Protein AF-A0A227J4E6-F1 (afdb_monomer)

Secondary structure (DSSP, 8-state):
-HHHH-SSHHHHHHHHHHHHHHTT-S-EEEEEEGGGTSEEEEEE-S----TTTHHHHTSTT--SS--SHHHHHS--SS--SS-HHHHHHTTSEEEEEE--TT-SS-EEEEEE-

Structure (mmCIF, N/CA/C/O backbone):
data_AF-A0A227J4E6-F1
#
_entry.id   AF-A0A227J4E6-F1
#
loop_
_atom_site.group_PDB
_atom_site.id
_atom_site.type_symbol
_atom_site.label_atom_id
_atom_site.label_alt_id
_atom_site.label_comp_id
_atom_site.label_asym_id
_atom_site.label_entity_id
_atom_site.label_seq_id
_atom_site.pdbx_PDB_ins_code
_atom_site.Cartn_x
_atom_site.Cartn_y
_atom_site.Cartn_z
_atom_site.occupancy
_atom_site.B_iso_or_equiv
_atom_site.auth_seq_id
_atom_site.auth_comp_id
_atom_site.auth_asym_id
_atom_site.auth_atom_id
_atom_site.pdbx_PDB_model_num
ATOM 1 N N . ALA A 1 1 ? -5.711 15.997 4.470 1.00 51.00 1 ALA A N 1
ATOM 2 C CA . ALA A 1 1 ? -5.704 14.953 3.425 1.00 51.00 1 ALA A CA 1
ATOM 3 C C . ALA A 1 1 ? -6.517 13.720 3.836 1.00 51.00 1 ALA A C 1
ATOM 5 O O . ALA A 1 1 ? -7.452 13.390 3.122 1.00 51.00 1 ALA A O 1
ATOM 6 N N . ALA A 1 2 ? -6.254 13.084 4.991 1.00 50.81 2 ALA A N 1
ATOM 7 C CA . ALA A 1 2 ? -6.942 11.843 5.397 1.00 50.81 2 ALA A CA 1
ATOM 8 C C . ALA A 1 2 ? -8.488 11.919 5.434 1.00 50.81 2 ALA A C 1
ATOM 10 O O . ALA A 1 2 ? -9.143 10.951 5.065 1.00 50.81 2 ALA A O 1
ATOM 11 N N . GLY A 1 3 ? -9.067 13.071 5.799 1.00 44.81 3 GLY A N 1
ATOM 12 C CA . GLY A 1 3 ? -10.523 13.255 5.895 1.00 44.81 3 GLY A CA 1
ATOM 13 C C . GLY A 1 3 ? -11.299 13.276 4.570 1.00 44.81 3 GLY A C 1
ATOM 14 O O . GLY A 1 3 ? -12.501 13.071 4.605 1.00 44.81 3 GLY A O 1
ATOM 15 N N . GLU A 1 4 ? -10.649 13.485 3.418 1.00 50.22 4 GLU A N 1
ATOM 16 C CA . GLU A 1 4 ? -11.326 13.426 2.103 1.00 50.22 4 GLU A CA 1
ATOM 17 C C . GLU A 1 4 ? -11.127 12.077 1.395 1.00 50.22 4 GLU A C 1
ATOM 19 O O . GLU A 1 4 ? -11.961 11.667 0.593 1.00 50.22 4 GLU A O 1
ATOM 24 N N . VAL A 1 5 ? -10.028 11.372 1.685 1.00 54.66 5 VAL A N 1
ATOM 25 C CA . VAL A 1 5 ? -9.645 10.130 0.986 1.00 54.66 5 VAL A CA 1
ATOM 26 C C . VAL A 1 5 ? -10.058 8.877 1.774 1.00 54.66 5 VAL A C 1
ATOM 28 O O . VAL A 1 5 ? -10.358 7.843 1.182 1.00 54.66 5 VAL A O 1
ATOM 31 N N . VAL A 1 6 ? -10.127 8.952 3.109 1.00 59.25 6 VAL A N 1
ATOM 32 C CA . VAL A 1 6 ? -10.339 7.793 3.994 1.00 59.25 6 VAL A CA 1
ATOM 33 C C . VAL A 1 6 ? -11.521 8.037 4.938 1.00 59.25 6 VAL A C 1
ATOM 35 O O . VAL A 1 6 ? -11.374 8.099 6.152 1.00 59.25 6 VAL A O 1
ATOM 38 N N . GLU A 1 7 ? -12.728 8.186 4.392 1.00 65.62 7 GLU A N 1
ATOM 39 C CA . GLU A 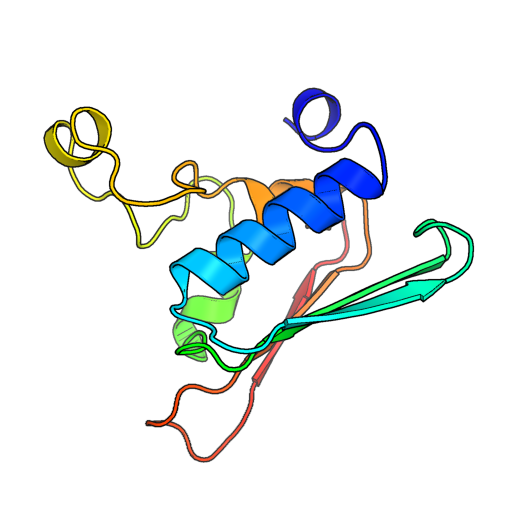1 7 ? -13.946 8.284 5.218 1.00 65.62 7 GLU A CA 1
ATOM 40 C C . GLU A 1 7 ? -14.447 6.915 5.706 1.00 65.62 7 GLU A C 1
ATOM 42 O O . GLU A 1 7 ? -15.075 6.811 6.760 1.00 65.62 7 GLU A O 1
ATOM 47 N N . ARG A 1 8 ? -14.216 5.847 4.929 1.00 83.25 8 ARG A N 1
ATOM 48 C CA . ARG A 1 8 ? -14.760 4.505 5.189 1.00 83.25 8 ARG A CA 1
ATOM 49 C C . ARG A 1 8 ? -13.769 3.406 4.783 1.00 83.25 8 ARG A C 1
ATOM 51 O O . ARG A 1 8 ? -13.015 3.606 3.832 1.00 83.25 8 ARG A O 1
ATOM 58 N N . PRO A 1 9 ? -13.821 2.209 5.405 1.00 86.94 9 PRO A N 1
ATOM 59 C CA . PRO A 1 9 ? -13.008 1.052 5.005 1.00 86.94 9 PRO A CA 1
ATOM 60 C C . PRO A 1 9 ? -13.070 0.723 3.506 1.00 86.94 9 PRO A C 1
ATOM 62 O O . PRO A 1 9 ? -12.073 0.324 2.912 1.00 86.94 9 PRO A O 1
ATOM 65 N N . ALA A 1 10 ? -14.224 0.948 2.871 1.00 89.12 10 ALA A N 1
ATOM 66 C CA . ALA A 1 10 ? -14.397 0.767 1.432 1.00 89.12 10 ALA A CA 1
ATOM 67 C C . ALA A 1 10 ? -13.482 1.678 0.591 1.00 89.12 10 ALA A C 1
ATOM 69 O O . ALA A 1 10 ? -12.981 1.234 -0.438 1.00 89.12 10 ALA A O 1
ATOM 70 N N . SER A 1 11 ? -13.222 2.914 1.034 1.00 88.69 11 SER A N 1
ATOM 71 C CA . SER A 1 11 ? -12.319 3.839 0.339 1.00 88.69 11 SER A CA 1
ATOM 72 C C . SER A 1 11 ? -10.878 3.331 0.366 1.00 88.69 11 SER A C 1
ATOM 74 O O . SER A 1 11 ? -10.204 3.358 -0.656 1.00 88.69 11 SER A O 1
ATOM 76 N N . VAL A 1 12 ? -10.434 2.772 1.500 1.00 90.94 12 VAL A N 1
ATOM 77 C CA . VAL A 1 12 ? -9.112 2.129 1.613 1.00 90.94 12 VAL A CA 1
ATOM 78 C C . VAL A 1 12 ? -8.992 0.980 0.616 1.00 90.94 12 VAL A C 1
ATOM 80 O O . VAL A 1 12 ? -8.009 0.893 -0.111 1.00 90.94 12 VAL A O 1
ATOM 83 N N . ILE A 1 13 ? -10.008 0.116 0.549 1.00 93.38 13 ILE A N 1
ATOM 84 C CA . ILE A 1 13 ? -10.021 -1.016 -0.384 1.00 93.38 13 ILE A CA 1
ATOM 85 C C . ILE A 1 13 ? -9.946 -0.523 -1.831 1.00 93.38 13 ILE A C 1
ATOM 87 O O . ILE A 1 13 ? -9.134 -1.040 -2.590 1.00 93.38 13 ILE A O 1
ATOM 91 N N . LYS A 1 14 ? -10.747 0.484 -2.200 1.00 91.88 14 LYS A N 1
ATOM 92 C CA . LYS A 1 14 ? -10.752 1.069 -3.548 1.00 91.88 14 LYS A CA 1
ATOM 93 C C . LYS A 1 14 ? -9.353 1.535 -3.954 1.00 91.88 14 LYS A C 1
ATOM 95 O O . LYS A 1 14 ? -8.858 1.103 -4.986 1.00 91.88 14 LYS A O 1
ATOM 100 N N . GLU A 1 15 ? -8.686 2.328 -3.117 1.00 91.75 15 GLU A N 1
ATOM 101 C CA . GLU A 1 15 ? -7.344 2.846 -3.420 1.00 91.75 15 GLU A CA 1
ATOM 102 C C . GLU A 1 15 ? -6.281 1.734 -3.512 1.00 91.75 15 GLU A C 1
ATOM 104 O O . GLU A 1 15 ? -5.408 1.764 -4.379 1.00 91.75 15 GLU A O 1
ATOM 109 N N . LEU A 1 16 ? -6.341 0.722 -2.637 1.00 93.31 16 LEU A N 1
ATOM 110 C CA . LEU A 1 16 ? -5.403 -0.405 -2.685 1.00 93.31 16 LEU A CA 1
ATOM 111 C C . LEU A 1 16 ? -5.613 -1.273 -3.933 1.00 93.31 16 LEU A C 1
ATOM 113 O O . LEU A 1 16 ? -4.638 -1.665 -4.567 1.00 93.31 16 LEU A O 1
ATOM 117 N N . VAL A 1 17 ? -6.866 -1.532 -4.313 1.00 94.69 17 VAL A N 1
ATOM 118 C CA . VAL A 1 17 ? -7.202 -2.294 -5.525 1.00 94.69 17 VAL A CA 1
ATOM 119 C C . VAL A 1 17 ? -6.774 -1.544 -6.784 1.00 94.69 17 VAL A C 1
ATOM 121 O O . VAL A 1 17 ? -6.205 -2.155 -7.682 1.00 94.69 17 VAL A O 1
ATOM 124 N N . GLU A 1 18 ? -6.987 -0.230 -6.854 1.00 92.38 18 GLU A N 1
ATOM 125 C CA . GLU A 1 18 ? -6.510 0.584 -7.978 1.00 92.38 18 GLU A CA 1
ATOM 126 C C . GLU A 1 18 ? -4.985 0.550 -8.108 1.00 92.38 18 GLU A C 1
ATOM 128 O O . GLU A 1 18 ? -4.469 0.403 -9.213 1.00 92.38 18 GLU A O 1
ATOM 133 N N . ASN A 1 19 ? -4.252 0.584 -6.991 1.00 91.62 19 ASN A N 1
ATOM 134 C CA . ASN A 1 19 ? -2.798 0.420 -7.016 1.00 91.62 19 ASN A CA 1
ATOM 135 C C . ASN A 1 19 ? -2.364 -0.961 -7.522 1.00 91.62 19 ASN A C 1
ATOM 137 O O . ASN A 1 19 ? -1.386 -1.050 -8.265 1.00 91.62 19 ASN A O 1
ATOM 141 N N . SER A 1 20 ? -3.085 -2.024 -7.159 1.00 94.25 20 SER A N 1
ATOM 142 C CA . SER A 1 20 ? -2.845 -3.363 -7.703 1.00 94.25 20 SER A CA 1
ATOM 143 C C . SER A 1 20 ? -3.152 -3.439 -9.206 1.00 94.25 20 SER A C 1
ATOM 145 O O . SER A 1 20 ? -2.422 -4.079 -9.957 1.00 94.25 20 SER A O 1
ATOM 147 N N . LEU A 1 21 ? -4.195 -2.763 -9.690 1.00 92.75 21 LEU A N 1
ATOM 148 C CA . LEU A 1 21 ? -4.489 -2.698 -11.126 1.00 92.75 21 LEU A CA 1
ATOM 149 C C . LEU A 1 21 ? -3.401 -1.929 -11.888 1.00 92.75 21 LEU A C 1
ATOM 151 O O . LEU A 1 21 ? -2.894 -2.417 -12.896 1.00 92.75 21 LEU A O 1
ATOM 155 N N . ASP A 1 22 ? -2.970 -0.782 -11.363 1.00 89.06 22 ASP A N 1
ATOM 156 C CA . ASP A 1 22 ? -1.883 0.019 -11.938 1.00 89.06 22 ASP A CA 1
ATOM 157 C C . ASP A 1 22 ? -0.527 -0.718 -11.923 1.00 89.06 22 ASP A C 1
ATOM 159 O O . ASP A 1 22 ? 0.378 -0.397 -12.698 1.00 89.06 22 ASP A O 1
ATOM 163 N N . SER A 1 23 ? -0.358 -1.721 -11.054 1.00 90.81 23 SER A N 1
ATOM 164 C CA . SER A 1 23 ? 0.828 -2.585 -11.028 1.00 90.81 23 SER A CA 1
ATOM 165 C C . SER A 1 23 ? 0.780 -3.717 -12.067 1.00 90.81 23 SER A C 1
ATOM 167 O O . SER A 1 23 ? 1.756 -4.463 -12.200 1.00 90.81 23 SER A O 1
ATOM 169 N N . GLY A 1 24 ? -0.316 -3.827 -12.829 1.00 94.56 24 GLY A N 1
ATOM 170 C CA . GLY A 1 24 ? -0.538 -4.854 -13.846 1.00 94.56 24 GLY A CA 1
ATOM 171 C C . GLY A 1 24 ? -1.039 -6.185 -13.282 1.00 94.56 24 GLY A C 1
ATOM 172 O O . GLY A 1 24 ? -0.866 -7.221 -13.927 1.00 94.56 24 GLY A O 1
ATOM 173 N N . ALA A 1 25 ? -1.617 -6.192 -12.077 1.00 97.06 25 ALA A N 1
ATOM 174 C CA . ALA A 1 25 ? -2.123 -7.415 -11.471 1.00 97.06 25 ALA A CA 1
ATOM 175 C C . ALA A 1 25 ? -3.252 -8.049 -12.297 1.00 97.06 25 ALA A C 1
ATOM 177 O O . ALA A 1 25 ? -4.160 -7.385 -12.793 1.00 97.06 25 ALA A O 1
ATOM 178 N N . THR A 1 26 ? -3.221 -9.376 -12.384 1.00 97.81 26 THR A N 1
ATOM 179 C CA . THR A 1 26 ? -4.274 -10.206 -12.999 1.00 97.81 26 THR A CA 1
ATOM 180 C C . THR A 1 26 ? -5.066 -10.997 -11.962 1.00 97.81 26 THR A C 1
ATOM 182 O O . THR A 1 26 ? -6.121 -11.550 -12.269 1.00 97.81 26 THR A O 1
ATOM 185 N N . ARG A 1 27 ? -4.574 -11.045 -10.720 1.00 98.12 27 ARG A N 1
ATOM 186 C CA . ARG A 1 27 ? -5.245 -11.615 -9.556 1.00 98.12 27 ARG A CA 1
ATOM 187 C C . ARG A 1 27 ? -5.027 -10.701 -8.358 1.00 98.12 27 ARG A C 1
ATOM 189 O O . ARG A 1 27 ? -3.894 -10.325 -8.066 1.00 98.12 27 ARG A O 1
ATOM 196 N N . ILE A 1 28 ? -6.118 -10.395 -7.664 1.00 98.12 28 ILE A N 1
ATOM 197 C CA . ILE A 1 28 ? -6.126 -9.586 -6.448 1.00 98.12 28 ILE A CA 1
ATOM 198 C C . ILE A 1 28 ? -6.963 -10.333 -5.407 1.00 98.12 28 ILE A C 1
ATOM 200 O O . ILE A 1 28 ? -8.146 -10.584 -5.628 1.00 98.12 28 ILE A O 1
ATOM 204 N N . ASP A 1 29 ? -6.342 -10.686 -4.287 1.00 98.38 29 ASP A N 1
ATOM 205 C CA . ASP A 1 29 ? -6.972 -11.346 -3.147 1.00 98.38 29 ASP A CA 1
ATOM 206 C C . ASP A 1 29 ? -7.193 -10.316 -2.029 1.00 98.38 29 ASP A C 1
ATOM 208 O O . ASP A 1 29 ? -6.262 -9.607 -1.630 1.00 98.38 29 ASP A O 1
ATOM 212 N N . ILE A 1 30 ? -8.422 -10.231 -1.511 1.00 97.75 30 ILE A N 1
ATOM 213 C CA . ILE A 1 30 ? -8.817 -9.247 -0.494 1.00 97.75 30 ILE A CA 1
ATOM 214 C C . ILE A 1 30 ? -9.358 -9.975 0.739 1.00 97.75 30 ILE A C 1
ATOM 216 O O . ILE A 1 30 ? -10.399 -10.627 0.669 1.00 97.75 30 ILE A O 1
ATOM 220 N N . ASP A 1 31 ? -8.684 -9.807 1.879 1.00 97.94 31 ASP A N 1
ATOM 221 C CA . ASP A 1 31 ? -9.136 -10.309 3.180 1.00 97.94 31 ASP A CA 1
ATOM 222 C C . ASP A 1 31 ? -9.611 -9.140 4.060 1.00 97.94 31 ASP A C 1
ATOM 224 O O . ASP A 1 31 ? -8.896 -8.149 4.244 1.00 97.94 31 ASP A O 1
ATOM 228 N N . ILE A 1 32 ? -10.810 -9.264 4.638 1.00 96.38 32 ILE A N 1
ATOM 229 C CA . ILE A 1 32 ? -11.434 -8.228 5.474 1.00 96.38 32 ILE A CA 1
ATOM 230 C C . ILE A 1 32 ? -11.895 -8.845 6.795 1.00 96.38 32 ILE A C 1
ATOM 232 O O . ILE A 1 32 ? -12.638 -9.825 6.803 1.00 96.38 32 ILE A O 1
ATOM 236 N N . GLU A 1 33 ? -11.539 -8.223 7.921 1.00 96.62 33 GLU A N 1
ATOM 237 C CA . GLU A 1 33 ? -12.059 -8.600 9.240 1.00 96.62 33 GLU A CA 1
ATOM 238 C C . GLU A 1 33 ? -12.842 -7.457 9.891 1.00 96.62 33 GLU A C 1
ATOM 240 O O . GLU A 1 33 ? -12.417 -6.299 9.879 1.00 96.62 33 GLU A O 1
ATOM 245 N N . LYS A 1 34 ? -13.983 -7.793 10.512 1.00 93.94 34 LYS A N 1
ATOM 246 C CA . LYS A 1 34 ? -14.882 -6.840 11.194 1.00 93.94 34 LYS A CA 1
ATOM 247 C C . LYS A 1 34 ? -15.227 -5.615 10.330 1.00 93.94 34 LYS A C 1
ATOM 249 O O . LYS A 1 3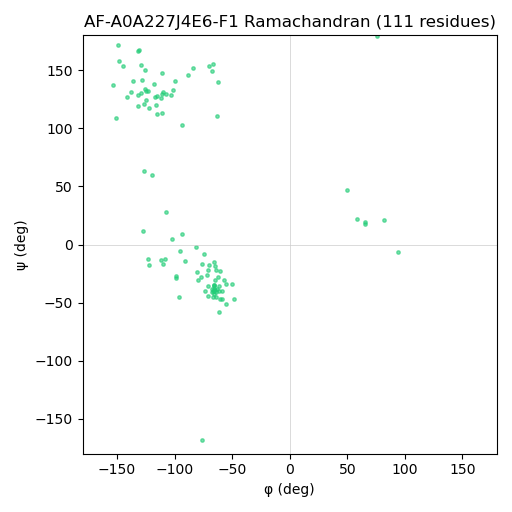4 ? -15.106 -4.478 10.778 1.00 93.94 34 LYS A O 1
ATOM 254 N N . GLY A 1 35 ? -15.593 -5.845 9.068 1.00 89.94 35 GLY A N 1
ATOM 255 C CA . GLY A 1 35 ? -15.934 -4.769 8.127 1.00 89.94 35 GLY A CA 1
ATOM 256 C C . GLY A 1 35 ? -14.765 -3.840 7.771 1.00 89.94 35 GLY A C 1
ATOM 257 O O . GLY A 1 35 ? -14.999 -2.731 7.308 1.00 89.94 35 GLY A O 1
ATOM 258 N N . GLY A 1 36 ? -13.521 -4.267 8.015 1.00 91.12 36 GLY A N 1
ATOM 259 C CA . GLY A 1 36 ? -12.302 -3.505 7.735 1.00 91.12 36 GLY A CA 1
ATOM 260 C C . GLY A 1 36 ? -11.787 -2.690 8.921 1.00 91.12 36 GLY A C 1
ATOM 261 O O . GLY A 1 36 ? -10.683 -2.166 8.859 1.00 91.12 36 GLY A O 1
ATOM 262 N N . ALA A 1 37 ? -12.534 -2.635 10.029 1.00 89.19 37 ALA A N 1
ATOM 263 C CA . ALA A 1 37 ? -12.089 -1.951 11.243 1.00 89.19 37 ALA A CA 1
ATOM 264 C C . ALA A 1 37 ? -10.963 -2.703 11.973 1.00 89.19 37 ALA A C 1
ATOM 266 O O . ALA A 1 37 ? -10.195 -2.092 12.710 1.00 89.19 37 ALA A O 1
ATOM 267 N N . LYS A 1 38 ? -10.880 -4.032 11.801 1.00 92.81 38 LYS A N 1
ATOM 268 C CA . LYS A 1 38 ? -9.808 -4.848 12.391 1.00 92.81 38 LYS A CA 1
ATOM 269 C C . LYS A 1 38 ? -8.666 -5.100 11.410 1.00 92.81 38 LYS A C 1
ATOM 271 O O . LYS A 1 38 ? -7.510 -5.014 11.806 1.00 92.81 38 LYS A O 1
ATOM 276 N N . LEU A 1 39 ? -8.986 -5.461 10.168 1.00 95.38 39 LEU A N 1
ATOM 277 C CA . LEU A 1 39 ? -7.994 -5.781 9.145 1.00 95.38 39 LEU A CA 1
ATOM 278 C C . LEU A 1 39 ? -8.561 -5.514 7.752 1.00 95.38 39 LEU A C 1
ATOM 280 O O . LEU A 1 39 ? -9.686 -5.921 7.452 1.00 95.38 39 LEU A O 1
ATOM 284 N N . ILE A 1 40 ? -7.726 -4.914 6.909 1.00 96.38 40 ILE A N 1
ATOM 285 C CA . ILE A 1 40 ? -7.846 -4.919 5.453 1.00 96.38 40 ILE A CA 1
ATOM 286 C C . ILE A 1 40 ? -6.502 -5.418 4.924 1.00 96.38 40 ILE A C 1
ATOM 288 O O . ILE A 1 40 ? -5.468 -4.822 5.221 1.00 96.38 40 ILE A O 1
ATOM 292 N N . ARG A 1 41 ? -6.502 -6.516 4.169 1.00 97.62 41 ARG A N 1
ATOM 293 C CA . ARG A 1 41 ? -5.313 -7.031 3.483 1.00 97.62 41 ARG A CA 1
ATOM 294 C C . ARG A 1 41 ? -5.625 -7.175 2.004 1.00 97.62 41 ARG A C 1
ATOM 296 O O . ARG A 1 41 ? -6.558 -7.883 1.646 1.00 97.62 41 ARG A O 1
ATOM 303 N N . VAL A 1 42 ? -4.809 -6.543 1.169 1.00 97.75 42 VAL A N 1
ATOM 304 C CA . VAL A 1 42 ? -4.853 -6.683 -0.289 1.00 97.75 42 VAL A CA 1
ATOM 305 C C . VAL A 1 42 ? -3.545 -7.324 -0.731 1.00 97.75 42 VAL A C 1
ATOM 307 O O . VAL A 1 42 ? -2.471 -6.884 -0.324 1.00 97.75 42 VAL A O 1
ATOM 310 N N . ARG A 1 43 ? -3.640 -8.407 -1.501 1.00 98.31 43 ARG A N 1
ATOM 311 C CA . ARG A 1 43 ? -2.501 -9.111 -2.094 1.00 98.31 43 ARG A CA 1
ATOM 312 C C . ARG A 1 43 ? -2.713 -9.190 -3.591 1.00 98.31 43 ARG A C 1
ATOM 314 O O . ARG A 1 43 ? -3.782 -9.599 -4.028 1.00 98.31 43 ARG A O 1
ATOM 321 N N . ASP A 1 44 ? -1.693 -8.853 -4.360 1.00 98.31 44 ASP A N 1
ATOM 322 C CA . ASP A 1 44 ? -1.749 -8.929 -5.812 1.00 98.31 44 ASP A CA 1
ATOM 323 C C . ASP A 1 44 ? -0.532 -9.642 -6.398 1.00 98.31 44 ASP A C 1
ATOM 325 O O . ASP A 1 44 ? 0.449 -9.927 -5.707 1.00 98.31 44 ASP A O 1
ATOM 329 N N . ASN A 1 45 ? -0.640 -9.997 -7.676 1.00 98.06 45 ASN A N 1
ATOM 330 C CA . ASN A 1 45 ? 0.434 -10.599 -8.461 1.00 98.06 45 ASN A CA 1
ATOM 331 C C . ASN A 1 45 ? 1.018 -9.628 -9.499 1.00 98.06 45 ASN A C 1
ATOM 333 O O . ASN A 1 45 ? 1.463 -10.070 -10.560 1.00 98.06 45 ASN A O 1
ATOM 337 N N . GLY A 1 46 ? 0.967 -8.325 -9.230 1.00 97.12 46 GLY A N 1
ATOM 338 C CA . GLY A 1 46 ? 1.540 -7.318 -10.106 1.00 97.12 46 GLY A CA 1
ATOM 339 C C . GLY A 1 46 ? 3.063 -7.240 -10.014 1.00 97.12 46 GLY A C 1
ATOM 340 O O . GLY A 1 46 ? 3.737 -8.094 -9.434 1.00 97.12 46 GLY A O 1
ATOM 341 N N . LYS A 1 47 ? 3.626 -6.181 -10.601 1.00 96.25 47 LYS A N 1
ATOM 342 C CA . LYS A 1 47 ? 5.083 -6.018 -10.764 1.00 96.25 47 LYS A CA 1
ATOM 343 C C . LYS A 1 47 ? 5.884 -5.871 -9.459 1.00 96.25 47 LYS A C 1
ATOM 345 O O . LYS A 1 47 ? 7.096 -6.078 -9.470 1.00 96.25 47 LYS A O 1
ATOM 350 N N . GLY A 1 48 ? 5.223 -5.532 -8.353 1.00 96.00 48 GLY A N 1
ATOM 351 C CA . GLY A 1 48 ? 5.859 -5.253 -7.065 1.00 96.00 48 GLY A CA 1
ATOM 352 C C . GLY A 1 48 ? 6.557 -3.886 -6.992 1.00 96.00 48 GLY A C 1
ATOM 353 O O . GLY A 1 48 ? 6.548 -3.111 -7.945 1.00 96.00 48 GLY A O 1
ATOM 354 N N . ILE A 1 49 ? 7.136 -3.591 -5.828 1.00 95.25 49 ILE A N 1
ATOM 355 C CA . ILE A 1 49 ? 7.855 -2.351 -5.497 1.00 95.25 49 ILE A CA 1
ATOM 356 C C . ILE A 1 49 ? 9.263 -2.729 -5.048 1.00 95.25 49 ILE A C 1
ATOM 358 O O . ILE A 1 49 ? 9.417 -3.639 -4.227 1.00 95.25 49 ILE A O 1
ATOM 362 N N . ALA A 1 50 ? 10.279 -2.054 -5.585 1.00 95.62 50 ALA A N 1
ATOM 363 C CA . ALA A 1 50 ? 11.663 -2.326 -5.226 1.00 95.62 50 ALA A CA 1
ATOM 364 C C . ALA A 1 50 ? 11.957 -1.930 -3.773 1.00 95.62 50 ALA A C 1
ATOM 366 O O . ALA A 1 50 ? 11.356 -1.006 -3.226 1.00 95.62 50 ALA A O 1
ATOM 367 N N . LYS A 1 51 ? 12.885 -2.644 -3.125 1.00 95.12 51 LYS A N 1
ATOM 368 C CA . LYS A 1 51 ? 13.241 -2.432 -1.707 1.00 95.12 51 LYS A CA 1
ATOM 369 C C . LYS A 1 51 ? 13.504 -0.959 -1.368 1.00 95.12 51 LYS A C 1
ATOM 371 O O . LYS A 1 51 ? 13.050 -0.473 -0.336 1.00 95.12 51 LYS A O 1
ATOM 376 N N . ASP A 1 52 ? 14.287 -0.292 -2.200 1.00 92.88 52 ASP A N 1
ATOM 377 C CA . ASP A 1 52 ? 14.714 1.099 -2.066 1.00 92.88 52 ASP A CA 1
ATOM 378 C C . ASP A 1 52 ? 13.576 2.104 -2.303 1.00 92.88 52 ASP A C 1
ATOM 380 O O . ASP A 1 52 ? 13.609 3.208 -1.764 1.00 92.88 52 ASP A O 1
ATOM 384 N N . GLU A 1 53 ? 12.521 1.695 -3.006 1.00 90.75 53 GLU A N 1
ATOM 385 C CA . GLU A 1 53 ? 11.321 2.499 -3.246 1.00 90.75 53 GLU A CA 1
ATOM 386 C C . GLU A 1 53 ? 10.231 2.298 -2.183 1.00 90.75 53 GLU A C 1
ATOM 388 O O . GLU A 1 53 ? 9.306 3.104 -2.098 1.00 90.75 53 GLU A O 1
ATOM 393 N N . LEU A 1 54 ? 10.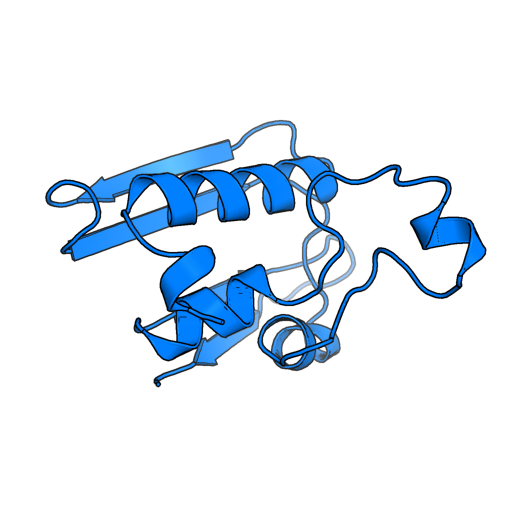316 1.262 -1.337 1.00 89.94 54 LEU A N 1
ATOM 394 C CA . LEU A 1 54 ? 9.280 0.977 -0.332 1.00 89.94 54 LEU A CA 1
ATOM 395 C C . LEU A 1 54 ? 9.061 2.142 0.643 1.00 89.94 54 LEU A C 1
ATOM 397 O O . LEU A 1 54 ? 7.922 2.444 0.993 1.00 89.94 54 LEU A O 1
ATOM 401 N N . GLY A 1 55 ? 10.134 2.812 1.073 1.00 86.38 55 GLY A N 1
ATOM 402 C CA . GLY A 1 55 ? 10.024 3.998 1.930 1.00 86.38 55 GLY A CA 1
ATOM 403 C C . GLY A 1 55 ? 9.389 5.186 1.201 1.00 86.38 55 GLY A C 1
ATOM 404 O O . GLY A 1 55 ? 8.568 5.909 1.768 1.00 86.38 55 GLY A O 1
ATOM 405 N N . LEU A 1 56 ? 9.719 5.349 -0.082 1.00 86.19 56 LEU A N 1
ATOM 406 C CA . LEU A 1 56 ? 9.151 6.388 -0.933 1.00 86.19 56 LEU A CA 1
ATOM 407 C C . LEU A 1 56 ? 7.651 6.158 -1.172 1.00 86.19 56 LEU A C 1
ATOM 409 O O . LEU A 1 56 ? 6.876 7.101 -1.077 1.00 86.19 56 LEU A O 1
ATOM 413 N N . ALA A 1 57 ? 7.221 4.911 -1.377 1.00 85.94 57 ALA A N 1
ATOM 414 C CA . ALA A 1 57 ? 5.812 4.550 -1.555 1.00 85.94 57 ALA A CA 1
ATOM 415 C C . ALA A 1 57 ? 4.925 4.902 -0.343 1.00 85.94 57 ALA A C 1
ATOM 417 O O . ALA A 1 57 ? 3.715 5.055 -0.492 1.00 85.94 57 ALA A O 1
ATOM 418 N N . LEU A 1 58 ? 5.512 5.035 0.852 1.00 84.75 58 LEU A N 1
ATOM 419 C CA . LEU A 1 58 ? 4.819 5.470 2.072 1.00 84.75 58 LEU A CA 1
ATOM 420 C C . LEU A 1 58 ? 4.949 6.978 2.345 1.00 84.75 58 LEU A C 1
ATOM 422 O O . LEU A 1 58 ? 4.331 7.488 3.281 1.00 84.75 58 LEU A O 1
ATOM 426 N N . SER A 1 59 ? 5.745 7.693 1.551 1.00 78.88 59 SER A N 1
ATOM 427 C CA . SER A 1 59 ? 5.966 9.132 1.689 1.00 78.88 59 SER A CA 1
ATOM 428 C C . SER A 1 59 ? 4.870 9.930 0.983 1.00 78.88 59 SER A C 1
ATOM 430 O O . SER A 1 59 ? 4.276 9.476 0.008 1.00 78.88 59 SER A O 1
ATOM 432 N N . ARG A 1 60 ? 4.596 11.145 1.469 1.00 76.00 60 ARG A N 1
ATOM 433 C CA . ARG A 1 60 ? 3.670 12.066 0.789 1.00 76.00 60 ARG A CA 1
ATOM 434 C C . ARG A 1 60 ? 4.278 12.590 -0.508 1.00 76.00 60 ARG A C 1
ATOM 436 O O . ARG A 1 60 ? 5.498 12.721 -0.602 1.00 76.00 60 ARG A O 1
ATOM 443 N N . HIS A 1 61 ? 3.420 12.953 -1.459 1.00 66.75 61 HIS A N 1
ATOM 444 C CA . HIS A 1 61 ? 3.785 13.561 -2.742 1.00 66.75 61 HIS A CA 1
ATOM 445 C C . HIS A 1 61 ? 4.739 12.714 -3.599 1.00 66.75 61 HIS A C 1
ATOM 447 O O . HIS A 1 61 ? 5.417 13.239 -4.480 1.00 66.75 61 HIS A O 1
ATOM 453 N N . ALA A 1 62 ? 4.791 11.405 -3.355 1.00 65.50 62 ALA A N 1
ATOM 454 C CA . ALA A 1 62 ? 5.666 10.491 -4.065 1.00 65.50 62 ALA A CA 1
ATOM 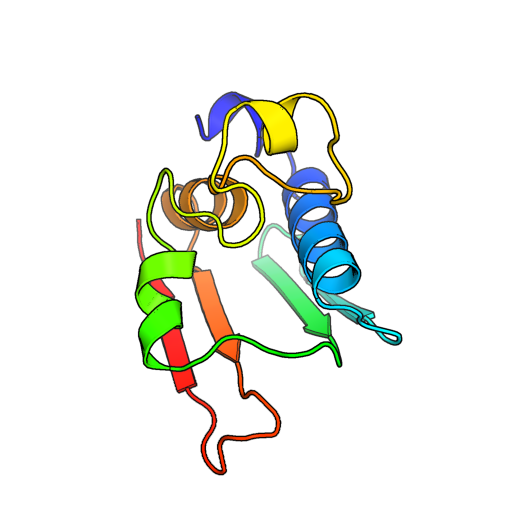455 C C . ALA A 1 62 ? 4.844 9.558 -4.961 1.00 65.50 62 ALA A C 1
ATOM 457 O O . ALA A 1 62 ? 4.071 8.727 -4.488 1.00 65.50 62 ALA A O 1
ATOM 458 N N . THR A 1 63 ? 5.000 9.701 -6.278 1.00 66.56 63 THR A N 1
ATOM 459 C CA . THR A 1 63 ? 4.338 8.856 -7.279 1.00 66.56 63 THR A CA 1
ATOM 460 C C . THR A 1 63 ? 5.326 8.461 -8.369 1.00 66.56 63 THR A C 1
ATOM 462 O O . THR A 1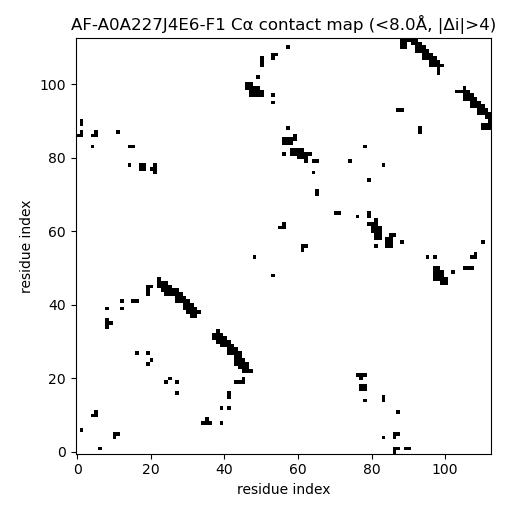 63 ? 6.138 9.273 -8.803 1.00 66.56 63 THR A O 1
ATOM 465 N N . SER A 1 64 ? 5.252 7.214 -8.830 1.00 71.25 64 SER A N 1
ATOM 466 C CA . SER A 1 64 ? 6.011 6.715 -9.986 1.00 71.25 64 SER A CA 1
ATOM 467 C C . SER A 1 64 ? 5.222 6.806 -11.298 1.00 71.25 64 SER A C 1
ATOM 469 O O . SER A 1 64 ? 5.619 6.217 -12.299 1.00 71.25 64 SER A O 1
ATOM 471 N N . LYS A 1 65 ? 4.060 7.477 -11.282 1.00 68.25 65 LYS A N 1
ATOM 472 C CA . LYS A 1 65 ? 3.071 7.437 -12.372 1.00 68.25 65 LYS A CA 1
ATOM 473 C C . LYS A 1 65 ? 2.916 8.758 -13.132 1.00 68.25 65 LYS A C 1
ATOM 475 O O . LYS A 1 65 ? 2.300 8.759 -14.188 1.00 68.25 65 LYS A O 1
ATOM 480 N N . ILE A 1 66 ? 3.443 9.861 -12.599 1.00 65.88 66 ILE A N 1
ATOM 481 C CA . ILE A 1 66 ? 3.439 11.191 -13.226 1.00 65.88 66 ILE A CA 1
ATOM 482 C C . ILE A 1 66 ? 4.786 11.843 -12.921 1.00 65.88 66 ILE A C 1
ATOM 484 O O . ILE A 1 66 ? 5.170 11.931 -11.754 1.00 65.88 66 ILE A O 1
ATOM 488 N N . HIS A 1 67 ? 5.482 12.315 -13.953 1.00 65.69 67 HIS A N 1
ATOM 489 C CA . HIS A 1 67 ? 6.755 13.026 -13.812 1.00 65.69 67 HIS A CA 1
ATOM 490 C C . HIS A 1 67 ? 6.715 14.434 -14.421 1.00 65.69 67 HIS A C 1
ATOM 492 O O . HIS A 1 67 ? 7.551 15.270 -14.079 1.00 65.69 67 HIS A O 1
ATOM 498 N N . THR A 1 68 ? 5.738 14.714 -15.288 1.00 67.69 68 THR A N 1
ATOM 499 C CA . THR A 1 68 ? 5.600 15.977 -16.022 1.00 67.69 68 THR A CA 1
ATOM 500 C C . THR A 1 68 ? 4.180 16.549 -15.935 1.00 67.69 68 THR A C 1
ATOM 502 O O . THR A 1 68 ? 3.249 15.877 -15.494 1.00 67.69 68 THR A O 1
ATOM 505 N N . LEU A 1 69 ? 4.008 17.816 -16.334 1.00 64.69 69 LEU A N 1
ATOM 506 C CA . LEU A 1 69 ? 2.684 18.446 -16.413 1.00 64.69 69 LEU A CA 1
ATOM 507 C C . LEU A 1 69 ? 1.809 17.777 -17.488 1.00 64.69 69 LEU A C 1
ATOM 509 O O . LEU A 1 69 ? 0.618 17.589 -17.273 1.00 64.69 69 LEU A O 1
ATOM 513 N N . ASP A 1 70 ? 2.419 17.349 -18.594 1.00 67.62 70 ASP A N 1
ATOM 514 C CA . ASP A 1 70 ? 1.731 16.672 -19.698 1.00 67.62 70 ASP A CA 1
ATOM 515 C C . ASP A 1 70 ? 1.184 15.295 -19.266 1.00 67.62 70 ASP A C 1
ATOM 517 O O . ASP A 1 70 ? 0.080 14.912 -19.654 1.00 67.62 70 ASP A O 1
ATOM 521 N N . ASP A 1 71 ? 1.888 14.581 -18.376 1.00 63.16 71 ASP A N 1
ATOM 522 C CA . ASP A 1 71 ? 1.399 13.326 -17.773 1.00 63.16 71 ASP A CA 1
ATOM 523 C C . ASP A 1 71 ? 0.121 13.539 -16.933 1.00 63.16 71 ASP A C 1
ATOM 525 O O . ASP A 1 71 ? -0.696 12.626 -16.787 1.00 63.16 71 ASP A O 1
ATOM 529 N N . LEU A 1 72 ? -0.070 14.744 -16.373 1.00 60.12 72 LEU A N 1
ATOM 530 C CA . LEU A 1 72 ? -1.277 15.112 -15.626 1.00 60.12 72 LEU A CA 1
ATOM 531 C C . LEU A 1 72 ? -2.460 15.415 -16.554 1.00 60.12 72 LEU A C 1
ATOM 533 O O . LEU A 1 72 ? -3.609 15.214 -16.163 1.00 60.12 72 LEU A O 1
ATOM 537 N N . GLU A 1 73 ? -2.194 15.876 -17.775 1.00 60.50 73 GLU A N 1
ATOM 538 C CA . GLU A 1 73 ? -3.218 16.123 -18.795 1.00 60.50 73 GLU A CA 1
ATOM 539 C C . GLU A 1 73 ? -3.639 14.827 -19.516 1.00 60.50 73 GLU A C 1
ATOM 541 O O . GLU A 1 73 ? -4.773 14.725 -19.988 1.00 60.50 73 GLU A O 1
ATOM 546 N N . ALA A 1 74 ? -2.773 13.804 -19.528 1.00 62.84 74 ALA A N 1
ATOM 547 C CA . ALA A 1 74 ? -2.998 12.495 -20.147 1.00 62.84 74 ALA A CA 1
ATOM 548 C C . ALA A 1 74 ? -2.935 11.334 -19.132 1.00 62.84 74 ALA A C 1
ATOM 550 O O . ALA A 1 74 ? -2.132 10.409 -19.260 1.00 62.84 74 ALA A O 1
ATOM 551 N N . ILE A 1 75 ? -3.801 11.356 -18.115 1.00 62.78 75 ILE A N 1
ATOM 552 C CA . ILE A 1 75 ? -3.785 10.359 -17.033 1.00 62.78 75 ILE A CA 1
ATOM 553 C C . ILE A 1 75 ? -4.085 8.947 -17.569 1.00 62.78 75 ILE A C 1
ATOM 555 O O . ILE A 1 75 ? -5.217 8.626 -17.931 1.00 62.78 75 ILE A O 1
ATOM 559 N N . MET A 1 76 ? -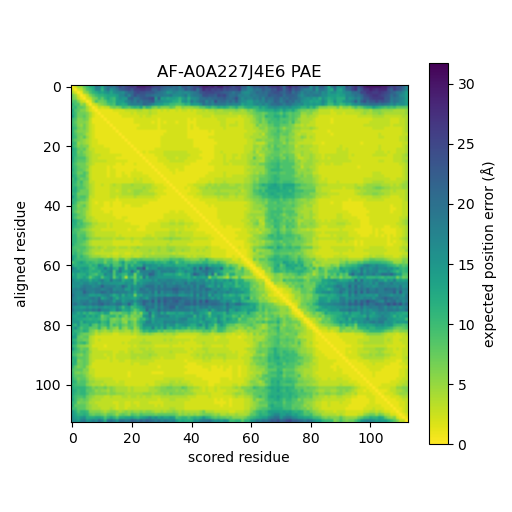3.068 8.079 -17.558 1.00 68.19 76 MET A N 1
ATOM 560 C CA . MET A 1 76 ? -3.162 6.666 -17.967 1.00 68.19 76 MET A CA 1
ATOM 561 C C . MET A 1 76 ? -3.235 5.673 -16.790 1.00 68.19 76 MET A C 1
ATOM 563 O O . MET A 1 76 ? -3.212 4.465 -17.013 1.00 68.19 76 MET A O 1
ATOM 567 N N . SER A 1 77 ? -3.303 6.156 -15.545 1.00 67.88 77 SER A N 1
ATOM 568 C CA . SER A 1 77 ? -3.352 5.325 -14.329 1.00 67.88 77 SER A CA 1
ATOM 569 C C . SER A 1 77 ? -4.498 5.733 -13.406 1.00 67.88 77 SER A C 1
ATOM 571 O O . SER A 1 77 ? -4.949 6.878 -13.436 1.00 67.88 77 SER A O 1
ATOM 573 N N . LEU A 1 78 ? -4.984 4.802 -12.584 1.00 66.06 78 LEU A N 1
ATOM 574 C CA . LEU A 1 78 ? -6.131 5.031 -11.702 1.00 66.06 78 LEU A CA 1
ATOM 575 C C . LEU A 1 78 ? -5.767 5.929 -10.511 1.00 66.06 78 LEU A C 1
ATOM 577 O O . LEU A 1 78 ? -6.527 6.831 -10.157 1.00 66.06 78 LEU A O 1
ATOM 581 N N . GLY A 1 79 ? -4.581 5.741 -9.929 1.00 66.38 79 GLY A N 1
ATOM 582 C CA . GLY A 1 79 ? -4.088 6.586 -8.840 1.00 66.38 79 GLY A CA 1
ATOM 583 C C . GLY A 1 79 ? -2.840 7.359 -9.239 1.00 66.38 79 GLY A C 1
ATOM 584 O O . GLY A 1 79 ? -1.824 6.737 -9.486 1.00 66.38 79 GLY A O 1
ATOM 585 N N . PHE A 1 80 ? -2.851 8.692 -9.210 1.00 62.88 80 PHE A N 1
ATOM 586 C CA . PHE A 1 80 ? -1.710 9.504 -9.670 1.00 62.88 80 PHE A CA 1
ATOM 587 C C . PHE A 1 80 ? -1.145 10.481 -8.633 1.00 62.88 80 PHE A C 1
ATOM 589 O O . PHE A 1 80 ? -0.054 11.014 -8.809 1.00 62.88 80 PHE A O 1
ATOM 596 N N . ARG A 1 81 ? -1.862 10.705 -7.528 1.00 66.31 81 ARG A N 1
ATOM 597 C CA . ARG A 1 81 ? -1.530 11.759 -6.555 1.00 66.31 81 ARG A CA 1
ATOM 598 C C . ARG A 1 81 ? -0.347 11.431 -5.640 1.00 66.31 81 ARG A C 1
ATOM 600 O O . ARG A 1 81 ? 0.162 12.334 -4.994 1.00 66.31 81 ARG A O 1
ATOM 607 N N . GLY A 1 82 ? 0.057 10.162 -5.534 1.00 72.31 82 GLY A N 1
ATOM 608 C CA . GLY A 1 82 ? 1.099 9.751 -4.580 1.00 72.31 82 GLY A CA 1
ATOM 609 C C . GLY A 1 82 ? 0.699 9.917 -3.106 1.00 72.31 82 GLY A C 1
ATOM 610 O O . GLY A 1 82 ? 1.554 9.992 -2.235 1.00 72.31 82 GLY A O 1
ATOM 611 N N . GLU A 1 83 ? -0.605 10.009 -2.820 1.00 80.25 83 GLU A N 1
ATOM 612 C CA . GLU A 1 83 ? -1.123 10.326 -1.479 1.00 80.25 83 GLU A CA 1
ATOM 613 C C . GLU A 1 83 ? -1.823 9.154 -0.790 1.00 80.25 83 GLU A C 1
ATOM 615 O O . GLU A 1 83 ? -2.044 9.214 0.418 1.00 80.25 83 GLU A O 1
ATOM 620 N N . ALA A 1 84 ? -2.215 8.108 -1.524 1.00 84.94 84 ALA A N 1
ATOM 621 C CA . ALA A 1 84 ? -3.096 7.065 -0.999 1.00 84.94 84 ALA A CA 1
ATOM 622 C C . ALA A 1 84 ? -2.468 6.329 0.194 1.00 84.94 84 ALA A C 1
ATOM 624 O O . ALA A 1 84 ? -3.012 6.357 1.297 1.00 84.94 84 ALA A O 1
ATOM 625 N N . LEU A 1 85 ? -1.292 5.724 -0.002 1.00 87.81 85 LEU A N 1
ATOM 626 C CA . LEU A 1 85 ? -0.613 4.953 1.042 1.00 87.81 85 LEU A CA 1
ATOM 627 C C . LEU A 1 85 ? -0.203 5.830 2.230 1.00 87.81 85 LEU A C 1
ATOM 629 O O . LEU A 1 85 ? -0.424 5.428 3.369 1.00 87.81 85 LEU A O 1
ATOM 633 N N . ALA A 1 86 ? 0.300 7.041 1.975 1.00 86.81 86 ALA A N 1
ATOM 634 C CA . ALA A 1 86 ? 0.659 8.001 3.020 1.00 86.81 86 ALA A CA 1
ATOM 635 C C . ALA A 1 86 ? -0.563 8.506 3.818 1.00 86.81 86 ALA A C 1
ATOM 637 O O . ALA A 1 86 ? -0.486 8.743 5.025 1.00 86.81 86 ALA A O 1
ATOM 638 N N . SER A 1 87 ? -1.717 8.670 3.164 1.00 86.31 87 SER A N 1
ATOM 639 C CA . SER A 1 87 ? -2.966 9.053 3.833 1.00 86.31 87 SER A CA 1
ATOM 640 C C . SER A 1 87 ? -3.504 7.911 4.687 1.00 86.31 87 SER A C 1
ATOM 642 O O . SER A 1 87 ? -3.881 8.139 5.835 1.00 86.31 87 SER A O 1
ATOM 644 N N . ILE A 1 88 ? -3.493 6.683 4.161 1.00 88.81 88 ILE A N 1
ATOM 645 C CA . ILE A 1 88 ? -3.928 5.487 4.891 1.00 88.81 88 ILE A CA 1
ATOM 646 C C . ILE A 1 88 ? -3.011 5.231 6.093 1.00 88.81 88 ILE A C 1
ATOM 648 O O . ILE A 1 88 ? -3.509 4.980 7.192 1.00 88.81 88 ILE A O 1
ATOM 652 N N . SER A 1 89 ? -1.689 5.329 5.929 1.00 89.25 89 SER A N 1
ATOM 653 C CA . SER A 1 89 ? -0.739 5.096 7.023 1.00 89.25 89 SER A CA 1
ATOM 654 C C . SER A 1 89 ? -0.861 6.127 8.146 1.00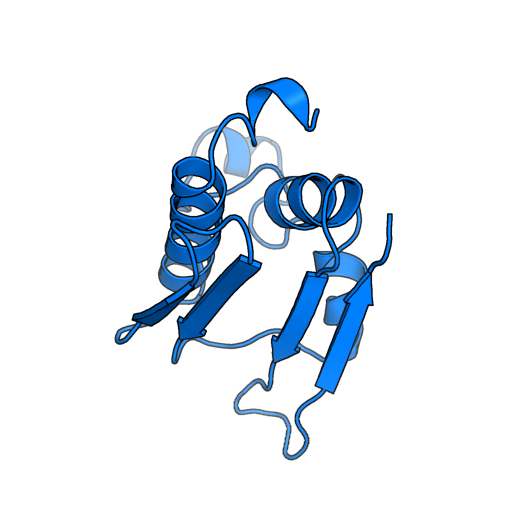 89.25 89 SER A C 1
ATOM 656 O O . SER A 1 89 ? -0.698 5.778 9.307 1.00 89.25 89 SER A O 1
ATOM 658 N N . SER A 1 90 ? -1.251 7.370 7.844 1.00 87.75 90 SER A N 1
ATOM 659 C CA . SER A 1 90 ? -1.430 8.411 8.870 1.00 87.75 90 SER A CA 1
ATOM 660 C C . SER A 1 90 ? -2.567 8.151 9.871 1.00 87.75 90 SER A C 1
ATOM 662 O O . SER A 1 90 ? -2.636 8.811 10.905 1.00 87.75 90 SER A O 1
ATOM 664 N N . VAL A 1 91 ? -3.472 7.214 9.568 1.00 88.12 91 VAL A N 1
ATOM 665 C CA . VAL A 1 91 ? -4.635 6.866 10.407 1.00 88.12 91 VAL A CA 1
ATOM 666 C C . VAL A 1 91 ? -4.729 5.364 10.695 1.00 88.12 91 VAL A C 1
ATOM 668 O O . VAL A 1 91 ? -5.759 4.881 11.166 1.00 88.12 91 VAL A O 1
ATOM 671 N N . SER A 1 92 ? -3.679 4.598 10.394 1.00 89.31 92 SER A N 1
ATOM 672 C CA . SER A 1 92 ? -3.661 3.147 10.587 1.00 89.31 92 SER A CA 1
ATOM 673 C C . SER A 1 92 ? -2.256 2.632 10.899 1.00 89.31 92 SER A C 1
ATOM 675 O O . SER A 1 92 ? -1.271 3.355 10.817 1.00 89.31 92 SER A O 1
ATOM 677 N N . ARG A 1 93 ? -2.157 1.353 11.266 1.00 92.94 93 ARG A N 1
ATOM 678 C CA . ARG A 1 93 ? -0.878 0.635 11.270 1.00 92.94 93 ARG A CA 1
ATOM 679 C C . ARG A 1 93 ? -0.751 -0.072 9.934 1.00 92.94 93 ARG A C 1
ATOM 681 O O . ARG A 1 93 ? -1.410 -1.090 9.716 1.00 92.94 93 ARG A O 1
ATOM 688 N N . LEU A 1 94 ? 0.053 0.486 9.037 1.00 93.75 94 LEU A N 1
ATOM 689 C CA . LEU A 1 94 ? 0.196 -0.022 7.680 1.00 93.75 94 LEU A CA 1
ATOM 690 C C . LEU A 1 94 ? 1.487 -0.828 7.548 1.00 93.75 94 LEU A C 1
ATOM 692 O O . LEU A 1 94 ? 2.562 -0.392 7.954 1.00 93.75 94 LEU A O 1
ATOM 696 N N . THR A 1 95 ? 1.371 -2.009 6.942 1.00 96.06 95 THR A N 1
ATOM 697 C CA . THR A 1 95 ? 2.503 -2.824 6.488 1.00 96.06 95 THR A CA 1
ATOM 698 C C . THR A 1 95 ? 2.427 -2.969 4.976 1.00 96.06 95 THR A C 1
ATOM 700 O O . THR A 1 95 ? 1.398 -3.396 4.454 1.00 96.06 95 THR A O 1
ATOM 703 N N . LEU A 1 96 ? 3.516 -2.641 4.287 1.00 96.06 96 LEU A N 1
ATOM 704 C CA . LEU A 1 96 ? 3.677 -2.827 2.851 1.00 96.06 96 LEU A CA 1
ATOM 705 C C . LEU A 1 96 ? 4.785 -3.848 2.609 1.00 96.06 96 LEU A C 1
ATOM 707 O O . LEU A 1 96 ? 5.952 -3.561 2.861 1.00 96.06 96 LEU A O 1
ATOM 711 N N . THR A 1 97 ? 4.424 -5.022 2.099 1.00 97.75 97 THR A N 1
ATOM 712 C CA . THR A 1 97 ? 5.374 -6.076 1.723 1.00 97.75 97 THR A CA 1
ATOM 713 C C . THR A 1 97 ? 5.385 -6.226 0.212 1.00 97.75 97 THR A C 1
ATOM 715 O O . THR A 1 97 ? 4.326 -6.369 -0.398 1.00 97.75 97 THR A O 1
ATOM 718 N N . SER A 1 98 ? 6.566 -6.221 -0.404 1.00 97.75 98 SER A N 1
ATOM 719 C CA . SER A 1 98 ? 6.681 -6.400 -1.849 1.00 97.75 98 SER A CA 1
ATOM 720 C C . SER A 1 98 ? 7.965 -7.110 -2.263 1.00 97.75 98 SER A C 1
ATOM 722 O O . SER A 1 98 ? 8.954 -7.142 -1.526 1.00 97.75 98 SER A O 1
ATOM 724 N N . ARG A 1 99 ? 7.922 -7.706 -3.457 1.00 97.69 99 ARG A N 1
ATOM 725 C CA . ARG A 1 99 ? 9.065 -8.335 -4.119 1.00 97.69 99 ARG A CA 1
ATOM 726 C C . ARG A 1 99 ? 8.890 -8.269 -5.638 1.00 97.69 99 ARG A C 1
ATOM 728 O O . ARG A 1 99 ? 8.065 -9.010 -6.174 1.00 97.69 99 ARG A O 1
ATOM 735 N N . PRO A 1 100 ? 9.670 -7.443 -6.343 1.00 96.44 100 PRO A N 1
ATOM 736 C CA . PRO A 1 100 ? 9.740 -7.487 -7.795 1.00 96.44 100 PRO A CA 1
ATOM 737 C C . PRO A 1 100 ? 10.378 -8.788 -8.285 1.00 96.44 100 PRO A C 1
ATOM 739 O O . PRO A 1 100 ? 11.198 -9.391 -7.594 1.00 96.44 100 PRO A O 1
ATOM 742 N N . ALA A 1 101 ? 10.070 -9.191 -9.519 1.00 95.06 101 ALA A N 1
ATOM 743 C CA . ALA A 1 101 ? 10.641 -10.400 -10.123 1.00 95.06 101 ALA A CA 1
ATOM 744 C C . ALA A 1 101 ? 12.182 -10.390 -10.165 1.00 95.06 101 ALA A C 1
ATOM 746 O O . ALA A 1 101 ? 12.800 -11.444 -10.053 1.00 95.06 101 ALA A O 1
ATOM 747 N N . ALA A 1 102 ? 12.784 -9.202 -10.283 1.00 95.00 102 ALA A N 1
ATOM 748 C CA . ALA A 1 102 ? 14.231 -9.005 -10.313 1.00 95.00 102 ALA A CA 1
ATOM 749 C C . ALA A 1 102 ? 14.922 -9.156 -8.941 1.00 95.00 102 ALA A C 1
ATOM 751 O O . ALA A 1 102 ? 16.148 -9.145 -8.885 1.00 95.00 102 ALA A O 1
ATOM 752 N N . GLN A 1 103 ? 14.169 -9.278 -7.840 1.00 95.88 103 GLN A N 1
ATOM 753 C CA . GLN A 1 103 ? 14.719 -9.451 -6.494 1.00 95.88 103 GLN A CA 1
ATOM 754 C C . GLN A 1 103 ? 14.447 -10.862 -5.965 1.00 95.88 103 GLN A C 1
ATOM 756 O O . GLN A 1 103 ? 13.310 -11.338 -5.985 1.00 95.88 103 GLN A O 1
ATOM 761 N N . GLU A 1 104 ? 15.479 -11.521 -5.437 1.00 95.94 104 GLU A N 1
ATOM 762 C CA . GLU A 1 104 ? 15.332 -12.825 -4.772 1.00 95.94 104 GLU A CA 1
ATOM 763 C C . GLU A 1 104 ? 14.611 -12.697 -3.421 1.00 95.94 104 GLU A C 1
ATOM 765 O O . GLU A 1 104 ? 13.785 -13.535 -3.062 1.00 95.94 104 GLU A O 1
ATOM 770 N N . GLU A 1 105 ? 14.861 -11.602 -2.702 1.00 97.50 105 GLU A N 1
ATOM 771 C CA . GLU A 1 105 ? 14.323 -11.350 -1.366 1.00 97.50 105 GLU A CA 1
ATOM 772 C C . GLU A 1 105 ? 13.10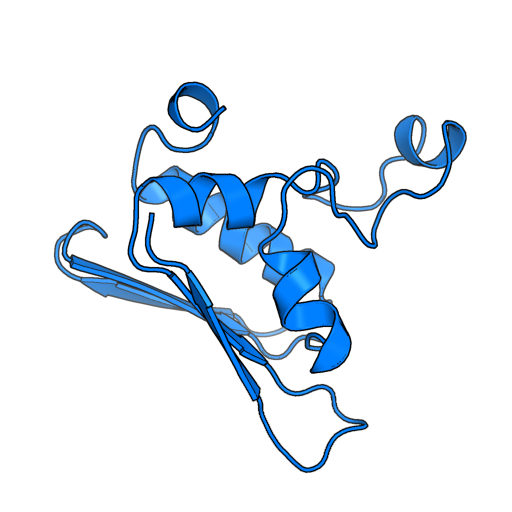7 -10.419 -1.395 1.00 97.50 105 GLU A C 1
ATOM 774 O O . GLU A 1 105 ? 13.084 -9.422 -2.120 1.00 97.50 105 GLU A O 1
ATOM 779 N N . ALA A 1 106 ? 12.113 -10.714 -0.553 1.00 97.12 106 ALA A N 1
ATOM 780 C CA . ALA A 1 106 ? 10.994 -9.819 -0.282 1.00 97.12 106 ALA A CA 1
ATOM 781 C C . ALA A 1 106 ? 11.321 -8.866 0.871 1.00 97.12 106 ALA A C 1
ATOM 783 O O . ALA A 1 106 ? 11.969 -9.251 1.844 1.00 97.12 106 ALA A O 1
ATOM 784 N N . TRP A 1 107 ? 10.803 -7.644 0.793 1.00 97.75 107 TRP A N 1
ATOM 785 C CA . TRP A 1 107 ? 11.033 -6.612 1.798 1.00 97.75 107 TRP A CA 1
ATOM 786 C C . TRP A 1 107 ? 9.714 -6.063 2.315 1.00 97.75 107 TRP A C 1
ATOM 788 O O . TRP A 1 107 ? 8.707 -6.062 1.608 1.00 97.75 107 TRP A O 1
ATOM 798 N N . SER A 1 108 ? 9.715 -5.625 3.573 1.00 96.38 108 SER A N 1
ATOM 799 C CA . SER A 1 108 ? 8.555 -4.997 4.201 1.00 96.38 108 SER A CA 1
ATOM 800 C C . SER A 1 108 ? 8.927 -3.642 4.775 1.00 96.38 108 SER A C 1
ATOM 802 O O . SER A 1 108 ? 9.939 -3.517 5.464 1.00 96.38 108 SER A O 1
ATOM 804 N N . ALA A 1 109 ? 8.083 -2.655 4.511 1.00 93.62 109 ALA A N 1
ATOM 805 C CA . ALA A 1 109 ? 8.096 -1.364 5.168 1.00 93.62 109 ALA A CA 1
ATOM 806 C C . ALA A 1 109 ? 6.860 -1.233 6.058 1.00 93.62 109 ALA A C 1
ATOM 808 O O . ALA A 1 109 ? 5.790 -1.770 5.760 1.00 93.62 109 ALA A O 1
ATOM 809 N N . TYR A 1 110 ? 7.023 -0.508 7.156 1.00 91.81 110 TYR A N 1
ATOM 810 C CA . TYR A 1 110 ? 5.987 -0.296 8.153 1.00 91.81 110 TYR A CA 1
ATOM 811 C C . TYR A 1 110 ? 5.873 1.199 8.405 1.00 91.81 110 TYR A C 1
ATOM 813 O O . TYR A 1 110 ? 6.884 1.901 8.450 1.00 91.81 110 TYR A O 1
ATOM 821 N N . SER A 1 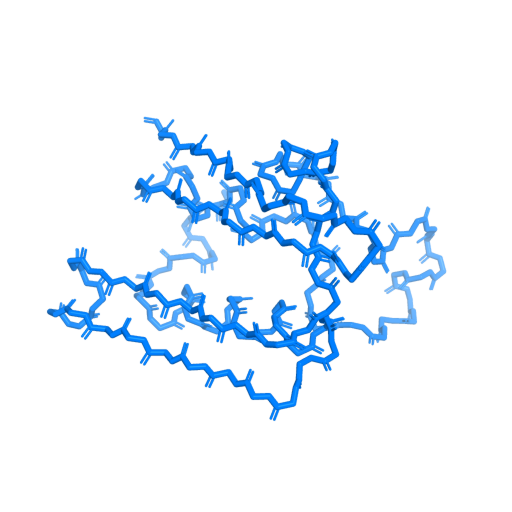111 ? 4.649 1.677 8.581 1.00 86.19 111 SER A N 1
ATOM 822 C CA . SER A 1 111 ? 4.387 3.031 9.043 1.00 86.19 111 SER A CA 1
ATOM 823 C C . SER A 1 111 ? 3.365 2.963 10.165 1.00 86.19 111 SER A C 1
ATOM 825 O O . SER A 1 111 ? 2.317 2.322 10.044 1.00 86.19 111 SER A O 1
ATOM 827 N N . GLU A 1 112 ? 3.723 3.605 11.269 1.00 74.12 112 GLU A N 1
ATOM 828 C CA . GLU A 1 112 ? 2.828 3.890 12.378 1.00 74.12 112 GLU A CA 1
ATOM 829 C C . GLU A 1 112 ? 2.639 5.406 12.401 1.00 74.12 112 GLU A C 1
ATOM 831 O O . GLU A 1 112 ? 3.629 6.141 12.340 1.00 74.12 112 GLU A O 1
ATOM 836 N N . GLY A 1 113 ? 1.380 5.848 12.380 1.00 58.41 113 GLY A N 1
ATOM 837 C CA . GLY A 1 113 ? 1.018 7.258 12.534 1.00 58.41 113 GLY A CA 1
ATOM 838 C C . GLY A 1 113 ? 1.441 7.822 13.882 1.00 58.41 113 GLY A C 1
ATOM 839 O O . GLY A 1 113 ? 1.258 7.110 14.897 1.00 58.41 113 GLY A O 1
#

Nearest PDB structures (foldseek):
  1nhh-assembly1_A-2  TM=9.934E-01  e=8.806E-13  Escherichia coli K-12
  1b62-assembly1_A-2  TM=9.909E-01  e=5.636E-12  Escherichia coli K-12
  1nhj-assembly1_A-2  TM=9.925E-01  e=2.488E-11  Escherichia coli K-12
  7p8v-assembly1_A  TM=9.851E-01  e=1.323E-10  Escherichia coli K-12
  4p7a-assembly1_A-2  TM=9.547E-01  e=2.636E-06  Homo sapiens

Sequence (113 aa):
AAGEVVERPASVIKELVENSLDSGATRIDIDIEKGGAKLIRVRDNGKGIAKDELGLALSRHATSKIHTLDDLEAIMSLGFRGEALASISSVSRLTLTSRPAAQEEAWSAYSEG

Organism: Vibrio parahaemolyticus (NCBI:txid670)

Radius of gyration: 13.89 Å; Cα contacts (8 Å, |Δi|>4): 176; chains: 1; bounding box: 31×31×33 Å

Mean predicted aligned error: 6.68 Å

InterPro domains:
  IPR002099 DNA mismatch repair protein MutL/Mlh/PMS [TIGR00585] (1-113)
  IPR014762 DNA mismatch repair, conserved site [PS00058] (79-85)
  IPR036890 Histidine kinase/HSP90-like ATPase superfamily [G3DSA:3.30.565.10] (1-113)
  IPR036890 Histidine kinase/HSP90-like ATPase superfamily [SSF55874] (3-112)
  IPR038973 DNA mismatch repair protein MutL/Mlh/Pms-like [PTHR10073] (1-107)

pLDDT: mean 84.53, std 14.23, range [44.81, 98.38]

Foldseek 3Di:
DLVVQPPALVSLVVVVVLVLVQLVFPDKDWDDDPRNPVHTDIDTDGQWDDQVCQVLLLDAQRDPQDDDPVCVVVPPGPDGRSCSNVSDLAPDWDKDWTDGPPDPDIDIDTGHD

Solvent-accessible surface area (backbone atoms only — not comparable to full-atom values): 6710 Å² total; per-residue (Å²): 112,42,80,81,64,54,80,47,56,66,41,51,50,51,54,53,50,35,53,35,49,68,40,63,33,87,50,76,50,77,51,71,34,79,85,36,80,75,34,74,45,81,48,62,65,34,54,56,46,52,76,86,46,44,66,46,56,50,30,73,78,36,49,97,73,48,90,53,74,67,42,67,77,58,70,87,59,81,72,62,71,23,39,65,55,27,37,50,21,59,78,37,83,38,76,52,72,34,48,23,88,93,44,95,66,71,42,72,41,75,42,75,93